Protein AF-A0A2M6ZL13-F1 (afdb_monomer_lite)

Structure (mmCIF, N/CA/C/O backbone):
data_AF-A0A2M6ZL13-F1
#
_entry.id   AF-A0A2M6ZL13-F1
#
loop_
_atom_site.group_PDB
_atom_site.id
_atom_site.type_symbol
_atom_site.label_atom_id
_atom_site.label_alt_id
_atom_site.label_comp_id
_atom_site.label_asym_id
_atom_site.label_entity_id
_atom_site.label_seq_id
_atom_site.pdbx_PDB_ins_code
_atom_site.Cartn_x
_atom_site.Cartn_y
_atom_site.Cartn_z
_atom_site.occupancy
_atom_site.B_iso_or_equiv
_atom_site.auth_seq_id
_atom_site.auth_comp_id
_atom_site.auth_asym_id
_atom_site.auth_atom_id
_atom_site.pdbx_PDB_model_num
ATOM 1 N N . MET A 1 1 ? 30.130 12.952 74.009 1.00 50.41 1 MET A N 1
ATOM 2 C CA . MET A 1 1 ? 29.323 13.673 73.001 1.00 50.41 1 MET A CA 1
ATOM 3 C C . MET A 1 1 ? 29.865 13.341 71.619 1.00 50.41 1 MET A C 1
ATOM 5 O O . MET A 1 1 ? 30.969 13.760 71.310 1.00 50.41 1 MET A O 1
ATOM 9 N N . ALA A 1 2 ? 29.122 12.581 70.816 1.00 42.94 2 ALA A N 1
ATOM 10 C CA . ALA A 1 2 ? 29.360 12.417 69.382 1.00 42.94 2 ALA A CA 1
ATOM 11 C C . ALA A 1 2 ? 27.993 12.227 68.709 1.00 42.94 2 ALA A C 1
ATOM 13 O O . ALA A 1 2 ? 27.117 11.566 69.259 1.00 42.94 2 ALA A O 1
ATOM 14 N N . ARG A 1 3 ? 27.794 12.952 67.609 1.00 40.53 3 ARG A N 1
ATOM 15 C CA . ARG A 1 3 ? 26.505 13.369 67.046 1.00 40.53 3 ARG A CA 1
ATOM 16 C C . ARG A 1 3 ? 25.865 12.271 66.191 1.00 40.53 3 ARG A C 1
ATOM 18 O O . ARG A 1 3 ? 26.500 11.772 65.270 1.00 40.53 3 ARG A O 1
ATOM 25 N N . THR A 1 4 ? 24.594 11.973 66.444 1.00 52.47 4 THR A N 1
ATOM 26 C CA . THR A 1 4 ? 23.738 11.182 65.549 1.00 52.47 4 THR A CA 1
ATOM 27 C C . THR A 1 4 ? 23.397 12.016 64.312 1.00 52.47 4 THR A C 1
ATOM 29 O O . THR A 1 4 ? 22.826 13.099 64.445 1.00 52.47 4 THR A O 1
ATOM 32 N N . LEU A 1 5 ? 23.747 11.541 63.113 1.00 44.72 5 LEU A N 1
ATOM 33 C CA . LEU A 1 5 ? 23.231 12.108 61.865 1.00 44.72 5 LEU A CA 1
ATOM 34 C C . LEU A 1 5 ? 21.818 11.572 61.612 1.00 44.72 5 LEU A C 1
ATOM 36 O O . LEU A 1 5 ? 21.616 10.362 61.550 1.00 44.72 5 LEU A O 1
ATOM 40 N N . PHE A 1 6 ? 20.859 12.475 61.424 1.00 43.59 6 PHE A N 1
ATOM 41 C CA . PHE A 1 6 ? 19.558 12.151 60.846 1.00 43.59 6 PHE A CA 1
ATOM 42 C C . PHE A 1 6 ? 19.648 12.326 59.329 1.00 43.59 6 PHE A C 1
ATOM 44 O O . PHE A 1 6 ? 19.858 13.436 58.843 1.00 43.59 6 PHE A O 1
ATOM 51 N N . ALA A 1 7 ? 19.497 11.236 58.578 1.00 41.25 7 ALA A N 1
ATOM 52 C CA . ALA A 1 7 ? 19.256 11.308 57.145 1.00 41.25 7 ALA A CA 1
ATOM 53 C C . ALA A 1 7 ? 17.763 11.593 56.923 1.00 41.25 7 ALA A C 1
ATOM 55 O O . ALA A 1 7 ? 16.914 10.751 57.211 1.00 41.25 7 ALA A O 1
ATOM 56 N N . VAL A 1 8 ? 17.438 12.789 56.434 1.00 44.62 8 VAL A N 1
ATOM 57 C CA . VAL A 1 8 ? 16.100 13.107 55.926 1.00 44.62 8 VAL A CA 1
ATOM 58 C C . VAL A 1 8 ? 16.032 12.574 54.498 1.00 44.62 8 VAL A C 1
ATOM 60 O O . VAL A 1 8 ? 16.587 13.171 53.580 1.00 44.62 8 VAL A O 1
ATOM 63 N N . ILE A 1 9 ? 15.388 11.422 54.311 1.00 49.88 9 ILE A N 1
ATOM 64 C CA . ILE A 1 9 ? 15.028 10.933 52.978 1.00 49.88 9 ILE A CA 1
ATOM 65 C C . ILE A 1 9 ? 13.807 11.740 52.536 1.00 49.88 9 ILE A C 1
ATOM 67 O O . ILE A 1 9 ? 12.693 11.516 53.008 1.00 49.88 9 ILE A O 1
ATOM 71 N N . LEU A 1 10 ? 14.027 12.714 51.654 1.00 37.94 10 LEU A N 1
ATOM 72 C CA . LEU A 1 10 ? 12.953 13.399 50.946 1.00 37.94 10 LEU A CA 1
ATOM 73 C C . LEU A 1 10 ? 12.356 12.412 49.934 1.00 37.94 10 LEU A C 1
ATOM 75 O O . LEU A 1 10 ? 12.868 12.250 48.828 1.00 37.94 10 LEU A O 1
ATOM 79 N N . LEU A 1 11 ? 11.293 11.716 50.335 1.00 43.41 11 LEU A N 1
ATOM 80 C CA . LEU A 1 11 ? 10.502 10.880 49.441 1.00 43.41 11 LEU A CA 1
ATOM 81 C C . LEU A 1 11 ? 9.658 11.810 48.557 1.00 43.41 11 LEU A C 1
ATOM 83 O O . LEU A 1 11 ? 8.560 12.216 48.935 1.00 43.41 11 LEU A O 1
ATOM 87 N N . VAL A 1 12 ? 10.185 12.201 47.395 1.00 50.81 12 VAL A N 1
ATOM 88 C CA . VAL A 1 12 ? 9.364 12.850 46.370 1.00 50.81 12 VAL A CA 1
ATOM 89 C C . VAL A 1 12 ? 8.404 11.783 45.852 1.00 50.81 12 VAL A C 1
ATOM 91 O O . VAL A 1 12 ? 8.786 10.921 45.063 1.00 50.81 12 VAL A O 1
ATOM 94 N N . LEU A 1 13 ? 7.161 11.817 46.336 1.00 46.19 13 LEU A N 1
ATOM 95 C CA . LEU A 1 13 ? 6.025 11.147 45.711 1.00 46.19 13 LEU A CA 1
ATOM 96 C C . LEU A 1 13 ? 5.806 11.805 44.345 1.00 46.19 13 LEU A C 1
ATOM 98 O O . LEU A 1 13 ? 4.939 12.659 44.177 1.00 46.19 13 LEU A O 1
ATOM 102 N N . LEU A 1 14 ? 6.625 11.430 43.363 1.00 53.84 14 LEU A N 1
ATOM 103 C CA . LEU A 1 14 ? 6.207 11.547 41.978 1.00 53.84 14 LEU A CA 1
ATOM 104 C C . LEU A 1 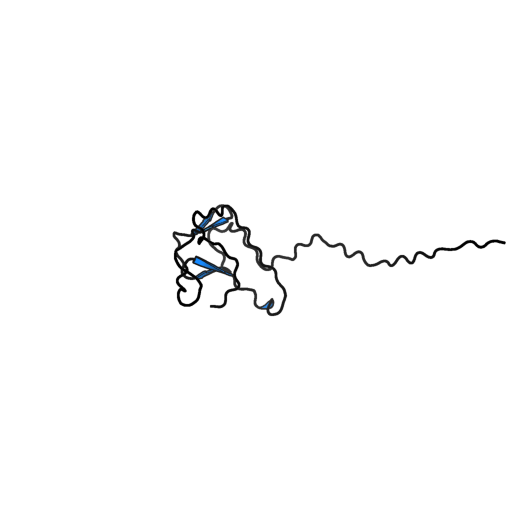14 ? 4.927 10.715 41.878 1.00 53.84 14 LEU A C 1
ATOM 106 O O . LEU A 1 14 ? 4.940 9.568 42.344 1.00 53.84 14 LEU A O 1
ATOM 110 N N . PRO A 1 15 ? 3.816 11.250 41.339 1.00 54.53 15 PRO A N 1
ATOM 111 C CA . PRO A 1 15 ? 2.718 10.387 40.963 1.00 54.53 15 PRO A CA 1
ATOM 112 C C . PRO A 1 15 ? 3.335 9.311 40.079 1.00 54.53 15 PRO A C 1
ATOM 114 O O . PRO A 1 15 ? 3.940 9.600 39.046 1.00 54.53 15 PRO A O 1
ATOM 117 N N . CYS A 1 16 ? 3.266 8.073 40.561 1.00 43.47 16 CYS A N 1
ATOM 118 C CA . CYS A 1 16 ? 3.478 6.906 39.744 1.00 43.47 16 CYS A CA 1
ATOM 119 C C . CYS A 1 16 ? 2.368 6.987 38.701 1.00 43.47 16 CYS A C 1
ATOM 121 O O . CYS A 1 16 ? 1.256 6.509 38.922 1.00 43.47 16 CYS A O 1
ATOM 123 N N . SER A 1 17 ? 2.629 7.699 37.606 1.00 60.03 17 SER A N 1
ATOM 124 C CA . SER A 1 17 ? 1.908 7.480 36.374 1.00 60.03 17 SER A CA 1
ATOM 125 C C . SER A 1 17 ? 2.195 6.027 36.074 1.00 60.03 17 SER A C 1
ATOM 127 O O . SER A 1 17 ? 3.274 5.678 35.598 1.00 60.03 17 SER A O 1
ATOM 129 N N . ALA A 1 18 ? 1.262 5.165 36.468 1.00 53.25 18 ALA A N 1
ATOM 130 C CA . ALA A 1 18 ? 1.172 3.854 35.890 1.00 53.25 18 ALA A CA 1
ATOM 131 C C . ALA A 1 18 ? 1.207 4.116 34.387 1.00 53.25 18 ALA A C 1
ATOM 133 O O . ALA A 1 18 ? 0.277 4.706 33.834 1.00 53.25 18 ALA A O 1
ATOM 134 N N . PHE A 1 19 ? 2.310 3.752 33.736 1.00 46.97 19 PHE A N 1
ATOM 135 C CA . PHE A 1 19 ? 2.243 3.446 32.328 1.00 46.97 19 PHE A CA 1
ATOM 136 C C . PHE A 1 19 ? 1.241 2.303 32.287 1.00 46.97 19 PHE A C 1
ATOM 138 O O . PHE A 1 19 ? 1.569 1.151 32.569 1.00 46.97 19 PHE A O 1
ATOM 145 N N . ALA A 1 20 ? -0.027 2.632 32.035 1.00 49.72 20 ALA A N 1
ATOM 146 C CA . ALA A 1 20 ? -0.897 1.666 31.419 1.00 49.72 20 ALA A CA 1
ATOM 147 C C . ALA A 1 20 ? -0.060 1.084 30.277 1.00 49.72 20 ALA A C 1
ATOM 149 O O . ALA A 1 20 ? 0.607 1.837 29.560 1.00 49.72 20 ALA A O 1
ATOM 150 N N . ASN A 1 21 ? -0.073 -0.234 30.108 1.00 47.91 21 ASN A N 1
ATOM 151 C CA . ASN A 1 21 ? 0.236 -0.832 28.814 1.00 47.91 21 ASN A CA 1
ATOM 152 C C . ASN A 1 21 ? -0.853 -0.361 27.832 1.00 47.91 21 ASN A C 1
ATOM 154 O O . ASN A 1 21 ? -1.700 -1.126 27.388 1.00 47.91 21 ASN A O 1
ATOM 158 N N . GLY A 1 22 ? -0.912 0.946 27.611 1.00 42.41 22 GLY A N 1
ATOM 159 C CA . GLY A 1 22 ? -1.805 1.643 26.733 1.00 42.41 22 GLY A CA 1
ATOM 160 C C . GLY A 1 22 ? -1.075 1.636 25.423 1.00 42.41 22 GLY A C 1
ATOM 161 O O . GLY A 1 22 ? -0.278 2.528 25.143 1.00 42.41 22 GLY A O 1
ATOM 162 N N . HIS A 1 23 ? -1.329 0.599 24.631 1.00 53.53 23 HIS A N 1
ATOM 163 C CA . HIS A 1 23 ? -1.266 0.800 23.198 1.00 53.53 23 HIS A CA 1
ATOM 164 C C . HIS A 1 23 ? -2.075 2.075 22.941 1.00 53.53 23 HIS A C 1
ATOM 166 O O . HIS A 1 23 ? -3.236 2.146 23.361 1.00 53.53 23 HIS A O 1
ATOM 172 N N . ALA A 1 24 ? -1.449 3.113 22.381 1.00 60.00 24 ALA A N 1
ATOM 173 C CA . ALA A 1 24 ? -2.207 4.271 21.938 1.00 60.00 24 ALA A CA 1
ATOM 174 C C . ALA A 1 24 ? -3.369 3.734 21.085 1.00 60.00 24 ALA A C 1
ATOM 176 O O . ALA A 1 24 ? -3.137 2.807 20.299 1.00 60.00 24 ALA A O 1
ATOM 177 N N . PRO A 1 25 ? -4.612 4.207 21.285 1.00 70.81 25 PRO A N 1
ATOM 178 C CA . PRO A 1 25 ? -5.729 3.733 20.485 1.00 70.81 25 PRO A CA 1
ATOM 179 C C . PRO A 1 25 ? -5.344 3.853 19.011 1.00 70.81 25 PRO A C 1
ATOM 181 O O . PRO A 1 25 ? -4.884 4.908 18.572 1.00 70.81 25 PRO A O 1
ATOM 184 N N . HIS A 1 26 ? -5.458 2.751 18.269 1.00 79.50 26 HIS A N 1
ATOM 185 C CA . HIS A 1 26 ? -5.181 2.776 16.843 1.00 79.50 26 HIS A CA 1
ATOM 186 C C . HIS A 1 26 ? -6.160 3.757 16.196 1.00 79.50 26 HIS A C 1
ATOM 188 O O . HIS A 1 26 ? -7.370 3.544 16.239 1.00 79.50 26 HIS A O 1
ATOM 194 N N . LEU A 1 27 ? -5.635 4.835 15.612 1.00 84.69 27 LEU A N 1
ATOM 195 C CA . LEU A 1 27 ? -6.432 5.818 14.868 1.00 84.69 27 LEU A CA 1
ATOM 196 C C . LEU A 1 27 ? -7.109 5.159 13.662 1.00 84.69 27 LEU A C 1
ATOM 198 O O . LEU A 1 27 ? -8.228 5.495 13.288 1.00 84.69 27 LEU A O 1
ATOM 202 N N . PHE A 1 28 ? -6.422 4.171 13.099 1.00 87.56 28 PHE A N 1
ATOM 203 C CA . PHE A 1 28 ? -6.932 3.249 12.111 1.00 87.56 28 PHE A CA 1
ATOM 204 C C . PHE A 1 28 ? -6.229 1.901 12.294 1.00 87.56 28 PHE A C 1
ATOM 206 O O . PHE A 1 28 ? -5.024 1.851 12.554 1.00 87.56 28 PHE A O 1
ATOM 213 N N . PHE A 1 29 ? -6.987 0.815 12.174 1.00 91.06 29 PHE A N 1
ATOM 214 C CA . PHE A 1 29 ? -6.480 -0.550 12.181 1.00 91.06 29 PHE A CA 1
ATOM 215 C C . PHE A 1 29 ? -7.336 -1.389 11.237 1.00 91.06 29 PHE A C 1
ATOM 217 O O . PHE A 1 29 ? -8.564 -1.318 11.297 1.00 91.06 29 PHE A O 1
ATOM 224 N N . ASP A 1 30 ? -6.683 -2.167 10.381 1.00 93.44 30 ASP A N 1
ATOM 225 C CA . ASP A 1 30 ? -7.333 -3.132 9.503 1.00 93.44 30 ASP A CA 1
ATOM 226 C C . ASP A 1 30 ? -6.622 -4.477 9.662 1.00 93.44 30 ASP A C 1
ATOM 228 O O . ASP A 1 30 ? -5.413 -4.583 9.442 1.00 93.44 30 ASP A O 1
ATOM 232 N N . ASP A 1 31 ? -7.372 -5.483 10.103 1.00 94.62 31 ASP A N 1
ATOM 233 C CA . ASP A 1 31 ? -6.917 -6.868 10.223 1.00 94.62 31 ASP A CA 1
ATOM 234 C C . ASP A 1 31 ? -7.268 -7.709 8.988 1.00 94.62 31 ASP A C 1
ATOM 236 O O . ASP A 1 31 ? -7.059 -8.921 8.991 1.00 94.62 31 ASP A O 1
ATOM 240 N N . PHE A 1 32 ? -7.805 -7.077 7.939 1.00 96.38 32 PHE A N 1
ATOM 241 C CA . PHE A 1 32 ? -8.193 -7.682 6.667 1.00 96.38 32 PHE A CA 1
ATOM 242 C C . PHE A 1 32 ? -9.158 -8.871 6.808 1.00 96.38 32 PHE A C 1
ATOM 244 O O . PHE A 1 32 ? -9.172 -9.773 5.968 1.00 96.38 32 PHE A O 1
ATOM 251 N N . THR A 1 33 ? -9.983 -8.892 7.862 1.00 95.56 33 THR A N 1
ATOM 252 C CA . THR A 1 33 ? -11.007 -9.936 8.077 1.00 95.56 33 THR A CA 1
ATOM 253 C C . THR A 1 33 ? -12.275 -9.730 7.241 1.00 95.56 33 THR A C 1
ATOM 255 O O . THR A 1 33 ? -13.107 -10.634 7.130 1.00 95.56 33 THR A O 1
ATOM 258 N N . GLY A 1 34 ? -12.435 -8.549 6.638 1.00 92.75 34 GLY A N 1
ATOM 259 C CA . GLY A 1 34 ? -13.551 -8.223 5.756 1.00 92.75 34 GLY A CA 1
ATOM 260 C C . GLY A 1 34 ? -13.508 -8.966 4.417 1.00 92.75 34 GLY A C 1
ATOM 261 O O . GLY A 1 34 ? -12.452 -9.324 3.908 1.00 92.75 34 GLY A O 1
ATOM 262 N N . ALA A 1 35 ? -14.679 -9.137 3.794 1.00 92.69 35 ALA A N 1
ATOM 263 C CA . ALA A 1 35 ? -14.797 -9.726 2.453 1.00 92.69 35 ALA A CA 1
ATOM 264 C C . ALA A 1 35 ? -14.270 -8.810 1.325 1.00 92.69 35 ALA A C 1
ATOM 266 O O . ALA A 1 35 ? -14.141 -9.240 0.181 1.00 92.69 35 ALA A O 1
ATOM 267 N N . ALA A 1 36 ? -14.010 -7.540 1.636 1.00 93.44 36 ALA A N 1
ATOM 268 C CA . ALA A 1 36 ? -13.450 -6.534 0.746 1.00 93.44 36 ALA A CA 1
ATOM 269 C C . ALA A 1 36 ? -12.679 -5.498 1.577 1.00 93.44 36 ALA A C 1
ATOM 271 O O . ALA A 1 36 ? -12.885 -5.401 2.790 1.00 93.44 36 ALA A O 1
ATOM 272 N N . LEU A 1 37 ? -11.817 -4.714 0.922 1.00 94.06 37 LEU A N 1
ATOM 273 C CA . LEU A 1 37 ? -11.152 -3.579 1.564 1.00 94.06 37 LEU A CA 1
ATOM 274 C C . LEU A 1 37 ? -12.195 -2.604 2.125 1.00 94.06 37 LEU A C 1
ATOM 276 O O . LEU A 1 37 ? -13.195 -2.298 1.469 1.00 94.06 37 LEU A O 1
ATOM 280 N N . GLY A 1 38 ? -11.955 -2.117 3.344 1.00 91.25 38 GLY A N 1
ATOM 281 C CA . GLY A 1 38 ? -12.807 -1.113 3.975 1.00 91.25 38 GLY A CA 1
ATOM 282 C C . GLY A 1 38 ? -12.825 0.216 3.209 1.00 91.25 38 GLY A C 1
ATOM 283 O O . GLY A 1 38 ? -11.930 0.514 2.424 1.00 91.25 38 GLY A O 1
ATOM 284 N N . GLN A 1 39 ? -13.822 1.060 3.492 1.00 91.81 39 GLN A N 1
ATOM 285 C CA . GLN A 1 39 ? -14.023 2.354 2.811 1.00 91.81 39 GLN A CA 1
ATOM 286 C C . GLN A 1 39 ? -12.864 3.351 2.991 1.00 91.81 39 GLN A C 1
ATOM 288 O O . GLN A 1 39 ? -12.785 4.337 2.267 1.00 91.81 39 GLN A O 1
ATOM 293 N N . ASN A 1 40 ? -11.969 3.099 3.949 1.00 90.75 40 ASN A N 1
ATOM 294 C CA . ASN A 1 40 ? -10.785 3.921 4.193 1.00 90.75 40 ASN A CA 1
ATOM 295 C C . ASN A 1 40 ? -9.653 3.655 3.189 1.00 90.75 40 ASN A C 1
ATOM 297 O O . ASN A 1 40 ? -8.693 4.424 3.144 1.00 90.75 40 ASN A O 1
ATOM 301 N N . TRP A 1 41 ? -9.756 2.583 2.397 1.00 94.75 41 TRP A N 1
ATOM 302 C CA . TRP A 1 41 ? -8.786 2.246 1.367 1.00 94.75 41 TRP A CA 1
ATOM 303 C C . TRP A 1 41 ? -9.199 2.789 0.006 1.00 94.75 41 TRP A C 1
ATOM 305 O O . TRP A 1 41 ? -10.351 2.691 -0.413 1.00 94.75 41 TRP A O 1
ATOM 315 N N . THR A 1 42 ? -8.218 3.290 -0.729 1.00 95.06 42 THR A N 1
ATOM 316 C CA . THR A 1 42 ? -8.307 3.548 -2.165 1.00 95.06 42 THR A CA 1
ATOM 317 C C . THR A 1 42 ? -7.221 2.740 -2.858 1.00 95.06 42 THR A C 1
ATOM 319 O O . THR A 1 42 ? -6.074 2.747 -2.422 1.00 95.06 42 THR A O 1
ATOM 322 N N . VAL A 1 43 ? -7.564 2.039 -3.937 1.00 94.75 43 VAL A N 1
ATOM 323 C CA . VAL A 1 43 ? -6.584 1.311 -4.755 1.00 94.75 43 VAL A CA 1
ATOM 324 C C . VAL A 1 43 ? -6.378 2.081 -6.049 1.00 94.75 43 VAL A C 1
ATOM 326 O O . VAL A 1 43 ? -7.302 2.213 -6.852 1.00 94.75 43 VAL A O 1
ATOM 329 N N . GLN A 1 44 ? -5.173 2.603 -6.255 1.00 93.12 44 GLN A N 1
ATOM 330 C CA . GLN A 1 44 ? -4.817 3.258 -7.510 1.00 93.12 44 GLN A CA 1
ATOM 331 C C . GLN A 1 44 ? -4.432 2.207 -8.548 1.00 93.12 44 GLN A C 1
ATOM 333 O O . GLN A 1 44 ? -3.627 1.317 -8.264 1.00 93.12 44 GLN A O 1
ATOM 338 N N . ARG A 1 45 ? -4.984 2.353 -9.760 1.00 93.31 45 ARG A N 1
ATOM 339 C CA . ARG A 1 45 ? -4.769 1.448 -10.907 1.00 93.31 45 ARG A CA 1
ATOM 340 C C . 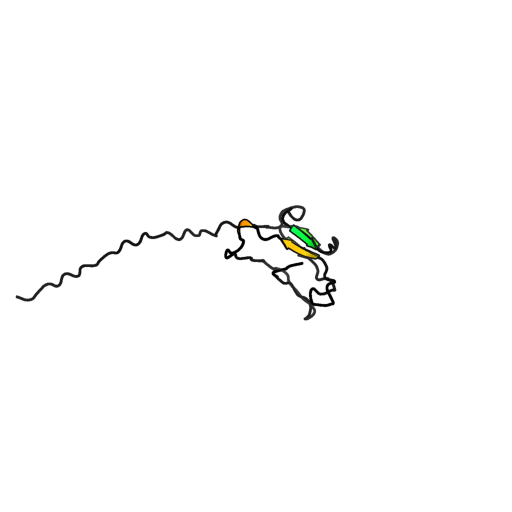ARG A 1 45 ? -5.009 -0.019 -10.521 1.00 93.31 45 ARG A C 1
ATOM 342 O O . ARG A 1 45 ? -4.075 -0.821 -10.554 1.00 93.31 45 ARG A O 1
ATOM 349 N N . PRO A 1 46 ? -6.243 -0.350 -10.102 1.00 95.12 46 PRO A N 1
ATOM 350 C CA . PRO A 1 46 ? -6.552 -1.678 -9.611 1.00 95.12 46 PRO A CA 1
ATOM 351 C C . PRO A 1 46 ? -6.488 -2.706 -10.744 1.00 95.12 46 PRO A C 1
ATOM 353 O O . PRO A 1 46 ? -7.145 -2.556 -11.775 1.00 95.12 46 PRO A O 1
ATOM 356 N N . ASP A 1 47 ? -5.756 -3.783 -10.504 1.00 95.81 47 ASP A N 1
ATOM 357 C CA . ASP A 1 47 ? -5.915 -5.066 -11.172 1.00 95.81 47 ASP A CA 1
ATOM 358 C C . ASP A 1 47 ? -6.473 -6.065 -10.142 1.00 95.81 47 ASP A C 1
ATOM 360 O O . ASP A 1 47 ? -5.732 -6.583 -9.304 1.00 95.81 47 ASP A O 1
ATOM 364 N N . PRO A 1 48 ? -7.791 -6.339 -10.162 1.00 93.81 48 PRO A N 1
ATOM 365 C CA . PRO A 1 48 ? -8.442 -7.177 -9.156 1.00 93.81 48 PRO A CA 1
ATOM 366 C C . PRO A 1 48 ? -8.026 -8.653 -9.224 1.00 93.81 48 PRO A C 1
ATOM 368 O O . PRO A 1 48 ? -8.395 -9.422 -8.342 1.00 93.81 48 PRO A O 1
ATOM 371 N N . ASN A 1 49 ? -7.281 -9.073 -10.253 1.00 96.00 49 ASN A N 1
ATOM 372 C CA . ASN A 1 49 ? -6.796 -10.452 -10.364 1.00 96.00 49 ASN A CA 1
ATOM 373 C C . ASN A 1 49 ? -5.464 -10.674 -9.639 1.00 96.00 49 ASN A C 1
ATOM 375 O O . ASN A 1 49 ? -5.043 -11.819 -9.474 1.00 96.00 49 ASN A O 1
ATOM 379 N N . SER A 1 50 ? -4.789 -9.601 -9.224 1.00 95.31 50 SER A N 1
ATOM 380 C CA . SER A 1 50 ? -3.460 -9.652 -8.609 1.00 95.31 50 SER A CA 1
ATOM 381 C C . SER A 1 50 ? -3.458 -9.324 -7.118 1.00 95.31 50 SER A C 1
ATOM 383 O O . SER A 1 50 ? -2.389 -9.312 -6.506 1.00 95.31 50 SER A O 1
ATOM 385 N N . TYR A 1 51 ? -4.629 -9.141 -6.502 1.00 95.88 51 TYR A N 1
ATOM 386 C CA . TYR A 1 51 ? -4.765 -9.123 -5.049 1.00 95.88 51 TYR A CA 1
ATOM 387 C C . TYR A 1 51 ? -6.065 -9.771 -4.571 1.00 95.88 51 TYR A C 1
ATOM 389 O O . TYR A 1 51 ? -7.067 -9.804 -5.281 1.00 95.88 51 TYR A O 1
ATOM 397 N N . ALA A 1 52 ? -6.046 -10.286 -3.346 1.00 95.56 52 ALA A N 1
ATOM 398 C CA . ALA A 1 52 ? -7.199 -10.902 -2.704 1.00 95.56 52 ALA A CA 1
ATOM 399 C C . ALA A 1 52 ? -7.172 -10.662 -1.192 1.00 95.56 52 ALA A C 1
ATOM 401 O O . ALA A 1 52 ? -6.101 -10.582 -0.588 1.00 95.56 52 ALA A O 1
ATOM 402 N N . LEU A 1 53 ? -8.358 -10.586 -0.585 1.00 96.44 53 LEU A N 1
ATOM 403 C CA . LEU A 1 53 ? -8.529 -10.607 0.865 1.00 96.44 53 LEU A CA 1
ATOM 404 C C . LEU A 1 53 ? -9.061 -11.973 1.273 1.00 96.44 53 LEU A C 1
ATOM 406 O O . LEU A 1 53 ? -10.087 -12.428 0.765 1.00 96.44 53 LEU A O 1
ATOM 410 N N . SER A 1 54 ? -8.341 -12.629 2.173 1.00 95.38 54 SER A N 1
ATOM 411 C CA . SER A 1 54 ? -8.682 -13.959 2.662 1.00 95.38 54 SER A CA 1
ATOM 412 C C . SER A 1 54 ? -7.996 -14.192 4.000 1.00 95.38 54 SER A C 1
ATOM 414 O O . SER A 1 54 ? -6.846 -13.803 4.172 1.00 95.38 54 SER A O 1
ATOM 416 N N . GLU A 1 55 ? -8.688 -14.848 4.935 1.00 93.25 55 GLU A N 1
ATOM 417 C CA . GLU A 1 55 ? -8.100 -15.331 6.197 1.00 93.25 55 GLU A CA 1
ATOM 418 C C . GLU A 1 55 ? -7.374 -14.250 7.031 1.00 93.25 55 GLU A C 1
ATOM 420 O O . GLU A 1 55 ? -6.407 -14.545 7.731 1.00 93.25 55 GLU A O 1
ATOM 425 N N . GLY A 1 56 ? -7.831 -12.992 6.983 1.00 95.81 56 GLY A N 1
ATOM 426 C CA . GLY A 1 56 ? -7.193 -11.892 7.720 1.00 95.81 56 GLY A CA 1
ATOM 427 C C . GLY A 1 56 ? -5.904 -11.374 7.073 1.00 95.81 56 GLY A C 1
ATOM 428 O O . GLY A 1 56 ? -5.034 -10.833 7.757 1.00 95.81 56 GLY A O 1
ATOM 429 N N . VAL A 1 57 ? -5.733 -11.583 5.763 1.00 96.12 57 VAL A N 1
ATOM 430 C CA . VAL A 1 57 ? -4.549 -11.155 5.012 1.00 96.12 57 VAL A CA 1
ATOM 431 C C . VAL A 1 57 ? -4.955 -10.549 3.669 1.00 96.12 57 VAL A C 1
ATOM 433 O O . VAL A 1 57 ? -5.681 -11.161 2.883 1.00 96.12 57 VAL A O 1
ATOM 436 N N . LEU A 1 58 ? -4.417 -9.364 3.367 1.00 96.50 58 LEU A N 1
ATOM 437 C CA . LEU A 1 58 ? -4.321 -8.858 1.999 1.00 96.50 58 LEU A CA 1
ATOM 438 C C . LEU A 1 58 ? -3.127 -9.532 1.314 1.00 96.50 58 LEU A C 1
ATOM 440 O O . LEU A 1 58 ? -1.971 -9.234 1.617 1.00 96.50 58 LEU A O 1
ATOM 444 N N . THR A 1 59 ? -3.405 -10.446 0.389 1.00 95.69 59 THR A N 1
ATOM 445 C CA . THR A 1 59 ? -2.381 -11.043 -0.475 1.00 95.69 59 THR A CA 1
ATOM 446 C C . THR A 1 59 ? -2.308 -10.241 -1.763 1.00 95.69 59 THR A C 1
ATOM 448 O O . THR A 1 59 ? -3.333 -10.037 -2.406 1.00 95.69 59 THR A O 1
ATOM 451 N N . THR A 1 60 ? -1.112 -9.814 -2.164 1.00 94.25 60 THR A N 1
ATOM 452 C CA . THR A 1 60 ? -0.884 -9.109 -3.432 1.00 94.25 60 THR A CA 1
ATOM 453 C C . THR A 1 60 ? 0.311 -9.698 -4.165 1.00 94.25 60 THR A C 1
ATOM 455 O O . THR A 1 60 ? 1.269 -10.166 -3.549 1.00 94.25 60 THR A O 1
ATOM 458 N N . GLN A 1 61 ? 0.255 -9.666 -5.490 1.00 92.56 61 GLN A N 1
ATOM 459 C CA . GLN A 1 61 ? 1.376 -9.996 -6.359 1.00 92.56 61 GLN A CA 1
ATOM 460 C C . GLN A 1 61 ? 2.131 -8.717 -6.722 1.00 92.56 61 GLN A C 1
ATOM 462 O O . GLN A 1 61 ? 1.527 -7.657 -6.889 1.00 92.56 61 GLN A O 1
ATOM 467 N N . THR A 1 62 ? 3.454 -8.809 -6.856 1.00 89.62 62 THR A N 1
ATOM 468 C CA . THR A 1 62 ? 4.240 -7.727 -7.458 1.00 89.62 62 THR A CA 1
ATOM 469 C C . THR A 1 62 ? 3.880 -7.627 -8.935 1.00 89.62 62 THR A C 1
ATOM 471 O O . THR A 1 62 ? 3.942 -8.623 -9.658 1.00 89.62 62 THR A O 1
ATOM 474 N N . LEU A 1 63 ? 3.523 -6.427 -9.381 1.00 90.62 63 LEU A N 1
ATOM 475 C CA . LEU A 1 63 ? 3.210 -6.136 -10.774 1.00 90.62 63 LEU A CA 1
ATOM 476 C C . LEU A 1 63 ? 4.388 -5.435 -11.463 1.00 90.62 63 LEU A C 1
ATOM 478 O O . LEU A 1 63 ? 5.192 -4.794 -10.785 1.00 90.62 63 LEU A O 1
ATOM 482 N N . PRO A 1 64 ? 4.503 -5.531 -12.799 1.00 89.25 64 PRO A N 1
ATOM 483 C CA . PRO A 1 64 ? 5.385 -4.655 -13.557 1.00 89.25 64 PRO A CA 1
ATOM 484 C C . PRO A 1 64 ? 5.018 -3.181 -13.348 1.00 89.25 64 PRO A C 1
ATOM 486 O O . PRO A 1 64 ? 3.849 -2.850 -13.149 1.00 89.25 64 PRO A O 1
ATOM 489 N N . GLY A 1 65 ? 6.016 -2.311 -13.468 1.00 89.06 65 GLY A N 1
ATOM 490 C CA . GLY A 1 65 ? 5.859 -0.861 -13.390 1.00 89.06 65 GLY A CA 1
ATOM 491 C C . GLY A 1 65 ? 6.673 -0.242 -12.261 1.00 89.06 65 GLY A C 1
ATOM 492 O O . GLY A 1 65 ? 7.320 -0.942 -11.482 1.00 89.06 65 GLY A O 1
ATOM 493 N N . ASP A 1 66 ? 6.657 1.085 -12.205 1.00 85.81 66 ASP A N 1
ATOM 494 C CA . ASP A 1 66 ? 7.394 1.875 -11.217 1.00 85.81 66 ASP A CA 1
ATOM 495 C C . ASP A 1 66 ? 6.538 3.063 -10.724 1.00 85.81 66 ASP A C 1
ATOM 497 O O . ASP A 1 66 ? 5.563 3.480 -11.361 1.00 85.81 66 ASP A O 1
ATOM 501 N N . THR A 1 67 ? 6.884 3.586 -9.550 1.00 83.75 67 THR A N 1
ATOM 502 C CA . THR A 1 67 ? 6.370 4.838 -8.970 1.00 83.75 67 THR A CA 1
ATOM 503 C C . THR A 1 67 ? 7.311 6.028 -9.226 1.00 83.75 67 THR A C 1
ATOM 505 O O . THR A 1 67 ? 7.008 7.156 -8.828 1.00 83.75 67 THR A O 1
ATOM 508 N N . TRP A 1 68 ? 8.453 5.808 -9.888 1.00 80.56 68 TRP A N 1
ATOM 509 C CA . TRP A 1 68 ? 9.543 6.771 -10.027 1.00 80.56 68 TRP A CA 1
ATOM 510 C C . TRP A 1 68 ? 9.576 7.550 -11.355 1.00 80.56 68 TRP A C 1
ATOM 512 O O . TRP A 1 68 ? 9.733 7.018 -12.456 1.00 80.56 68 TRP A O 1
ATOM 522 N N . LYS A 1 69 ? 9.608 8.884 -11.235 1.00 75.25 69 LYS A N 1
ATOM 523 C CA . LYS A 1 69 ? 9.826 9.846 -12.336 1.00 75.25 69 LYS A CA 1
ATOM 524 C C . LYS A 1 69 ? 8.902 9.605 -13.542 1.00 75.25 69 LYS A C 1
ATOM 526 O O . LYS A 1 69 ? 7.689 9.717 -13.418 1.00 75.25 69 LYS A O 1
ATOM 531 N N . SER A 1 70 ? 9.478 9.394 -14.729 1.00 77.25 70 SER A N 1
ATOM 532 C CA . SER A 1 70 ? 8.752 9.276 -15.995 1.00 77.25 70 SER A CA 1
ATOM 533 C C . SER A 1 70 ? 8.042 7.934 -16.145 1.00 77.25 70 SER A C 1
ATOM 535 O O . SER A 1 70 ? 7.132 7.836 -16.964 1.00 77.25 70 SER A O 1
ATOM 537 N N . ASN A 1 71 ? 8.434 6.930 -15.356 1.00 76.56 71 ASN A N 1
ATOM 538 C CA . ASN A 1 71 ? 7.764 5.641 -15.293 1.00 76.56 71 ASN A CA 1
ATOM 539 C C . ASN A 1 71 ? 6.897 5.651 -14.038 1.00 76.56 71 ASN A C 1
ATOM 541 O O . ASN A 1 71 ? 7.349 5.387 -12.932 1.00 76.56 71 ASN A O 1
ATOM 545 N N . ASN A 1 72 ? 5.654 6.070 -14.232 1.00 84.25 72 ASN A N 1
ATOM 546 C CA . ASN A 1 72 ? 4.638 6.121 -13.194 1.00 84.25 72 ASN A CA 1
ATOM 547 C C . ASN A 1 72 ? 3.480 5.229 -13.640 1.00 84.25 72 ASN A C 1
ATOM 549 O O . ASN A 1 72 ? 2.389 5.712 -13.953 1.00 84.25 72 ASN A O 1
ATOM 553 N N . ASP A 1 73 ? 3.780 3.947 -13.830 1.00 90.12 73 ASP A N 1
ATOM 554 C CA . ASP A 1 73 ? 2.925 2.910 -14.412 1.00 90.12 73 ASP A CA 1
ATOM 555 C C . ASP A 1 73 ? 2.651 1.735 -13.466 1.00 90.12 73 ASP A C 1
ATOM 557 O O . ASP A 1 73 ? 2.121 0.717 -13.902 1.00 90.12 73 ASP A O 1
ATOM 561 N N . TYR A 1 74 ? 2.929 1.9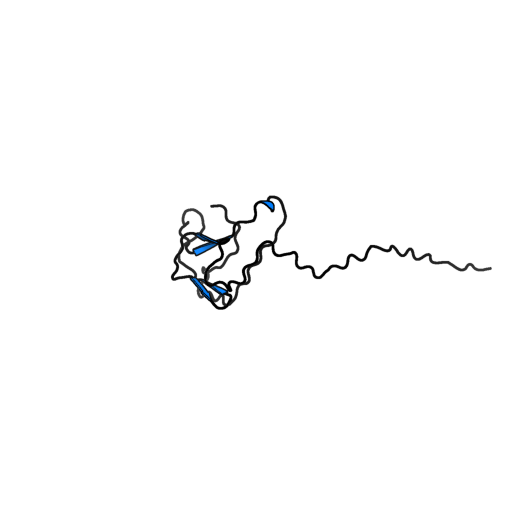19 -12.171 1.00 90.88 74 TYR A N 1
ATOM 562 C CA . TYR A 1 74 ? 2.599 0.978 -11.100 1.00 90.88 74 TYR A CA 1
ATOM 563 C C . TYR A 1 74 ? 1.152 0.452 -11.162 1.00 90.88 74 TYR A C 1
ATOM 565 O O . TYR A 1 74 ? 0.228 1.143 -11.602 1.00 90.88 74 TYR A O 1
ATOM 573 N N . GLY A 1 75 ? 0.940 -0.753 -10.633 1.00 92.31 75 GLY A N 1
ATOM 574 C CA . GLY A 1 75 ? -0.385 -1.319 -10.374 1.00 92.31 75 GLY A CA 1
ATOM 575 C C . GLY A 1 75 ? -0.607 -1.572 -8.883 1.00 92.31 75 GLY A C 1
ATOM 576 O O . GLY A 1 75 ? 0.351 -1.803 -8.148 1.00 92.31 75 GLY A O 1
ATOM 577 N N . ASN A 1 76 ? -1.870 -1.546 -8.450 1.00 94.00 76 ASN A N 1
ATOM 578 C CA . ASN A 1 76 ? -2.290 -1.866 -7.079 1.00 94.00 76 ASN A CA 1
ATOM 579 C C . ASN A 1 76 ? -1.563 -1.079 -5.975 1.00 94.00 76 ASN A C 1
ATOM 581 O O . ASN A 1 76 ? -1.109 -1.650 -4.984 1.00 94.00 76 ASN A O 1
ATOM 585 N N . LEU A 1 77 ? -1.478 0.248 -6.099 1.00 93.38 77 LEU A N 1
ATOM 586 C CA . LEU A 1 77 ? -1.028 1.065 -4.969 1.00 93.38 77 LEU A CA 1
ATOM 587 C C . LEU A 1 77 ? -2.189 1.238 -3.979 1.00 93.38 77 LEU A C 1
ATOM 589 O O . LEU A 1 77 ? -3.147 1.967 -4.252 1.00 93.38 77 LEU A O 1
ATOM 593 N N . PHE A 1 78 ? -2.097 0.558 -2.837 1.00 94.88 78 PHE A N 1
ATOM 594 C CA . PHE A 1 78 ? -3.065 0.632 -1.742 1.00 94.88 78 PHE A CA 1
ATOM 595 C C . PHE A 1 78 ? -2.797 1.866 -0.883 1.00 94.88 78 PHE A C 1
ATOM 597 O O . PHE A 1 78 ? -1.750 1.991 -0.249 1.00 94.88 78 PHE A O 1
ATOM 604 N N . GLN A 1 79 ? -3.755 2.780 -0.855 1.00 93.88 79 GLN A N 1
ATOM 605 C CA . GLN A 1 79 ? -3.671 4.036 -0.127 1.00 93.88 79 GLN A CA 1
ATOM 606 C C . GLN A 1 79 ? -4.690 4.043 0.999 1.00 93.88 79 GLN A C 1
ATOM 608 O O . GLN A 1 79 ? -5.849 3.689 0.791 1.00 93.88 79 GLN A O 1
ATOM 613 N N . PHE A 1 80 ? -4.269 4.513 2.166 1.00 91.12 80 PHE A N 1
ATOM 614 C CA . PHE A 1 80 ? -5.174 4.962 3.212 1.00 91.12 80 PHE A CA 1
ATOM 615 C C . PHE A 1 80 ? -4.945 6.460 3.406 1.00 91.12 80 PHE A C 1
ATOM 617 O O . PHE A 1 80 ? -3.806 6.931 3.357 1.00 91.12 80 PHE A O 1
ATOM 624 N N . GLN A 1 81 ? -6.021 7.217 3.596 1.00 88.06 81 GLN A N 1
ATOM 625 C CA . GLN A 1 81 ? -5.896 8.647 3.843 1.00 88.06 81 GLN A CA 1
ATOM 626 C C . GLN A 1 81 ? -5.526 8.877 5.306 1.00 88.06 81 GLN A C 1
ATOM 628 O O . GLN A 1 81 ? -6.211 8.387 6.205 1.00 88.06 81 GLN A O 1
ATOM 633 N N . ILE A 1 82 ? -4.465 9.648 5.547 1.00 86.75 82 ILE A N 1
ATOM 634 C CA . ILE A 1 82 ? -4.133 10.102 6.900 1.00 86.75 82 ILE A CA 1
ATOM 635 C C . ILE A 1 82 ? -5.275 11.017 7.372 1.00 86.75 82 ILE A C 1
ATOM 637 O O . ILE A 1 82 ? -5.590 11.987 6.671 1.00 86.75 82 ILE A O 1
ATOM 641 N N . PRO A 1 83 ? -5.912 10.733 8.524 1.00 84.75 83 PRO A N 1
ATOM 642 C CA . PRO A 1 83 ? -6.964 11.583 9.066 1.00 84.75 83 PRO A CA 1
ATOM 643 C C . PRO A 1 83 ? -6.514 13.046 9.193 1.00 84.75 83 PRO A C 1
ATOM 645 O O . PRO A 1 83 ? -5.424 13.341 9.682 1.00 84.75 83 PRO A O 1
ATOM 648 N N . GLY A 1 84 ? -7.345 13.976 8.713 1.00 85.06 84 GLY A N 1
ATOM 649 C CA . GLY A 1 84 ? -6.979 15.396 8.628 1.00 85.06 84 GLY A CA 1
ATOM 650 C C . GLY A 1 84 ? -6.797 16.077 9.987 1.00 85.06 84 GLY A C 1
ATOM 651 O O . GLY A 1 84 ? -6.087 17.075 10.086 1.00 85.06 84 GLY A O 1
ATOM 652 N N . ASP A 1 85 ? -7.390 15.525 11.042 1.00 86.56 85 ASP A N 1
ATOM 653 C CA . ASP A 1 85 ? -7.187 15.951 12.427 1.00 86.56 85 ASP A CA 1
ATOM 654 C C . ASP A 1 85 ? -5.765 15.666 12.941 1.00 86.56 85 ASP A C 1
ATOM 656 O O . ASP A 1 85 ? -5.346 16.291 13.912 1.00 86.56 85 ASP A O 1
ATOM 660 N N . LEU A 1 86 ? -4.985 14.818 12.260 1.00 86.25 86 LEU A N 1
ATOM 661 C CA . LEU A 1 86 ? -3.570 14.559 12.558 1.00 86.25 86 LEU A CA 1
ATOM 662 C C . LEU A 1 86 ? -2.603 15.520 11.858 1.00 86.25 86 LEU A C 1
ATOM 664 O O . LEU A 1 86 ? -1.388 15.372 11.992 1.00 86.25 86 LEU A O 1
ATOM 668 N N . ALA A 1 87 ? -3.097 16.501 11.099 1.00 85.50 87 ALA A N 1
ATOM 669 C CA . ALA A 1 87 ? -2.235 17.455 10.413 1.00 85.50 87 ALA A CA 1
ATOM 670 C C . ALA A 1 87 ? -1.312 18.190 11.406 1.00 85.50 87 ALA A C 1
ATOM 672 O O . ALA A 1 87 ? -1.771 18.852 12.336 1.00 85.50 87 ALA A O 1
ATOM 673 N N . GLY A 1 88 ? 0.002 18.077 11.191 1.00 85.25 88 GLY A N 1
ATOM 674 C CA . GLY A 1 88 ? 1.019 18.677 12.061 1.00 85.25 88 GLY A CA 1
ATOM 675 C C . GLY A 1 88 ? 1.261 17.936 13.382 1.00 85.25 88 GLY A C 1
ATOM 676 O O . GLY A 1 88 ? 1.977 18.465 14.229 1.00 85.25 88 GLY A O 1
ATOM 677 N N . GLN A 1 89 ? 0.688 16.743 13.562 1.00 88.56 89 GLN A N 1
ATOM 678 C CA . GLN A 1 89 ? 0.939 15.870 14.708 1.00 88.56 89 GLN A CA 1
ATOM 679 C C . GLN A 1 89 ? 1.865 14.710 14.324 1.00 88.56 89 GLN A C 1
ATOM 681 O O . GLN A 1 89 ? 1.907 14.287 13.168 1.00 88.56 89 GLN A O 1
ATOM 686 N N . ASP A 1 90 ? 2.567 14.163 15.315 1.00 89.44 90 ASP A N 1
ATOM 687 C CA . ASP A 1 90 ? 3.339 12.936 15.144 1.00 89.44 90 ASP A CA 1
ATOM 688 C C . ASP A 1 90 ? 2.402 11.723 15.137 1.00 89.44 90 ASP A C 1
ATOM 690 O O . ASP A 1 90 ? 1.514 11.589 15.982 1.00 89.44 90 ASP A O 1
ATOM 694 N N . PHE A 1 91 ? 2.623 10.803 14.202 1.00 87.06 91 PHE A N 1
ATOM 695 C CA . PHE A 1 91 ? 1.899 9.539 14.126 1.00 87.06 91 PHE A CA 1
ATOM 696 C C . PHE A 1 91 ? 2.839 8.406 13.718 1.00 87.06 91 PHE A C 1
ATOM 698 O O . PHE A 1 91 ? 3.925 8.623 13.181 1.00 87.06 91 PHE A O 1
ATOM 705 N N . MET A 1 92 ? 2.406 7.174 13.974 1.00 89.50 92 MET A N 1
ATOM 706 C CA . MET A 1 92 ? 3.127 5.966 13.594 1.00 89.50 92 MET A CA 1
ATOM 707 C C . MET A 1 92 ? 2.255 5.129 12.668 1.00 89.50 92 MET A C 1
ATOM 709 O O . MET A 1 92 ? 1.080 4.898 12.949 1.00 89.50 92 MET A O 1
ATOM 713 N N . VAL A 1 93 ? 2.859 4.643 11.588 1.00 91.19 93 VAL A N 1
ATOM 714 C CA . VAL A 1 93 ? 2.248 3.671 10.683 1.00 91.19 93 VAL A CA 1
ATOM 715 C C . VAL A 1 93 ? 3.075 2.403 10.748 1.00 91.19 93 VAL A C 1
ATOM 717 O O . VAL A 1 93 ? 4.302 2.443 10.672 1.00 91.19 93 VAL A O 1
ATOM 720 N N . THR A 1 94 ? 2.403 1.271 10.895 1.00 92.62 94 THR A N 1
ATOM 721 C CA . THR A 1 94 ? 3.046 -0.039 10.947 1.00 92.62 94 THR A CA 1
ATOM 722 C C . THR A 1 94 ? 2.353 -0.969 9.975 1.00 92.62 94 THR A C 1
ATOM 724 O O . THR A 1 94 ? 1.126 -1.039 9.961 1.00 92.62 94 THR A O 1
ATOM 727 N N . LEU A 1 95 ? 3.144 -1.710 9.206 1.00 93.44 95 LEU A N 1
ATOM 728 C CA . LEU A 1 95 ? 2.677 -2.752 8.304 1.00 93.44 95 LEU A CA 1
ATOM 729 C C . LEU A 1 95 ? 3.304 -4.072 8.743 1.00 93.44 95 LEU A C 1
ATOM 731 O O . LEU A 1 95 ? 4.520 -4.161 8.918 1.00 93.44 95 LEU A O 1
ATOM 735 N N . LYS A 1 96 ? 2.480 -5.107 8.906 1.00 94.81 96 LYS A N 1
ATOM 736 C CA . LYS A 1 96 ? 2.971 -6.470 9.090 1.00 94.81 96 LYS A CA 1
ATOM 737 C C . LYS A 1 96 ? 3.049 -7.141 7.726 1.00 94.81 96 LYS A C 1
ATOM 739 O O . LYS A 1 96 ? 2.024 -7.375 7.098 1.00 94.81 96 LYS A O 1
ATOM 744 N N . VAL A 1 97 ? 4.262 -7.477 7.303 1.00 94.69 97 VAL A N 1
ATOM 745 C CA . VAL A 1 97 ? 4.507 -8.242 6.079 1.00 94.69 97 VAL A CA 1
ATOM 746 C C . VAL A 1 97 ? 4.845 -9.678 6.456 1.00 94.69 97 VAL A C 1
ATOM 748 O O . VAL A 1 97 ? 5.684 -9.930 7.321 1.00 94.69 97 VAL A O 1
ATOM 751 N N . SER A 1 98 ? 4.189 -10.627 5.801 1.00 93.88 98 SER A N 1
ATOM 752 C CA . SER A 1 98 ? 4.479 -12.056 5.906 1.00 93.88 98 SER A CA 1
ATOM 753 C C . SER A 1 98 ? 4.575 -12.664 4.516 1.00 93.88 98 SER A C 1
ATOM 755 O O . SER A 1 98 ? 4.023 -12.126 3.562 1.00 93.88 98 SER A O 1
ATOM 757 N N . ASN A 1 99 ? 5.272 -13.795 4.409 1.00 91.50 99 ASN A N 1
ATOM 758 C CA . ASN A 1 99 ? 5.376 -14.575 3.173 1.00 91.50 99 ASN A CA 1
ATOM 759 C C . ASN A 1 99 ? 5.925 -13.776 1.971 1.00 91.50 99 ASN A C 1
ATOM 761 O O . ASN A 1 99 ? 5.656 -14.118 0.822 1.00 91.50 99 ASN A O 1
ATOM 765 N N . PHE A 1 100 ? 6.729 -12.740 2.228 1.00 91.56 100 PHE A N 1
ATOM 766 C CA . PHE A 1 100 ? 7.470 -12.037 1.187 1.00 91.56 100 PHE A CA 1
ATOM 767 C C . PHE A 1 100 ? 8.646 -12.903 0.725 1.00 91.56 100 PHE A C 1
ATOM 769 O O . PHE A 1 100 ? 9.573 -13.161 1.491 1.00 91.56 100 PHE A O 1
ATOM 776 N N . ASN A 1 101 ? 8.575 -13.387 -0.515 1.00 91.56 101 ASN A N 1
ATOM 777 C CA . ASN A 1 101 ? 9.554 -14.297 -1.108 1.00 91.56 101 ASN A CA 1
ATOM 778 C C . ASN A 1 101 ? 9.936 -13.823 -2.524 1.00 91.56 101 ASN A C 1
ATOM 780 O O . ASN A 1 101 ? 9.500 -14.429 -3.508 1.00 91.56 101 ASN A O 1
ATOM 784 N N . PRO A 1 102 ? 10.677 -12.706 -2.649 1.00 90.19 102 PRO A N 1
ATOM 785 C CA . PRO A 1 102 ? 11.128 -12.219 -3.944 1.00 90.19 102 PRO A CA 1
ATOM 786 C C . PRO A 1 102 ? 12.095 -13.227 -4.576 1.00 90.19 102 PRO A C 1
ATOM 788 O O . PRO A 1 102 ? 12.943 -13.819 -3.913 1.00 90.19 102 PRO A O 1
ATOM 791 N N . THR A 1 103 ? 11.963 -13.414 -5.883 1.00 93.94 103 THR A N 1
ATOM 792 C CA . THR A 1 103 ? 12.838 -14.271 -6.702 1.00 93.94 103 THR A CA 1
ATOM 793 C C . THR A 1 103 ? 13.836 -13.464 -7.528 1.00 93.94 103 THR A C 1
ATOM 795 O O . THR A 1 103 ? 14.724 -14.040 -8.151 1.00 93.94 103 THR A O 1
ATOM 798 N N . GLN A 1 104 ? 13.671 -12.139 -7.559 1.00 91.88 104 GLN A N 1
ATOM 799 C CA . GLN A 1 104 ? 14.504 -11.197 -8.300 1.00 91.88 104 GLN A CA 1
ATOM 800 C C . GLN A 1 104 ? 14.740 -9.950 -7.445 1.00 91.88 104 GLN A C 1
ATOM 802 O O . GLN A 1 104 ? 13.857 -9.542 -6.690 1.00 91.88 104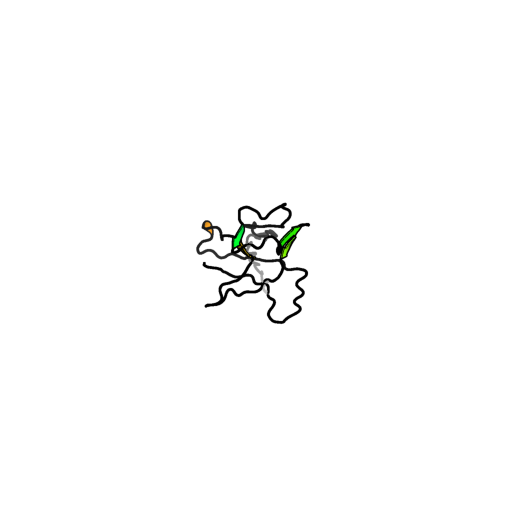 GLN A O 1
ATOM 807 N N . ASP A 1 105 ? 15.902 -9.320 -7.605 1.00 90.69 105 ASP A N 1
ATOM 808 C CA . ASP A 1 105 ? 16.372 -8.238 -6.725 1.00 90.69 105 ASP A CA 1
ATOM 809 C C . ASP A 1 105 ? 15.567 -6.933 -6.839 1.00 90.69 105 ASP A C 1
ATOM 811 O O . ASP A 1 105 ? 15.684 -6.059 -5.986 1.00 90.69 105 ASP A O 1
ATOM 815 N N . PHE A 1 106 ? 14.751 -6.787 -7.885 1.00 85.88 106 PHE A N 1
ATOM 816 C CA . PHE A 1 106 ? 13.904 -5.609 -8.096 1.00 85.88 106 PHE A CA 1
ATOM 817 C C . PHE A 1 106 ? 12.480 -5.771 -7.546 1.00 85.88 106 PHE A C 1
ATOM 819 O O . PHE A 1 106 ? 11.679 -4.844 -7.639 1.00 85.88 106 PHE A O 1
ATOM 826 N N . GLN A 1 107 ? 12.116 -6.948 -7.024 1.00 90.56 107 GLN A N 1
ATOM 827 C CA . GLN A 1 107 ? 10.800 -7.143 -6.421 1.00 90.56 107 GLN A CA 1
ATOM 828 C C . GLN A 1 107 ? 10.800 -6.546 -5.015 1.00 90.56 107 GLN A C 1
ATOM 8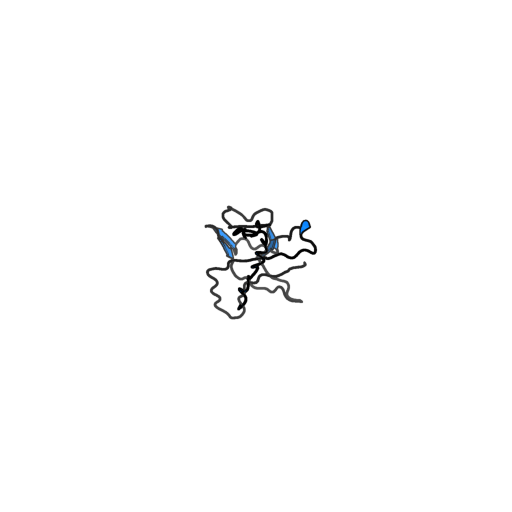30 O O . GLN A 1 107 ? 11.585 -6.956 -4.163 1.00 90.56 107 GLN A O 1
ATOM 835 N N . GLN A 1 108 ? 9.893 -5.605 -4.769 1.00 89.56 108 GLN A N 1
ATOM 836 C CA . GLN A 1 108 ? 9.834 -4.855 -3.519 1.00 89.56 108 GLN A CA 1
ATOM 837 C C . GLN A 1 108 ? 8.408 -4.742 -2.976 1.00 89.56 108 GLN A C 1
ATOM 839 O O . GLN A 1 108 ? 7.422 -4.905 -3.700 1.00 89.56 108 GLN A O 1
ATOM 8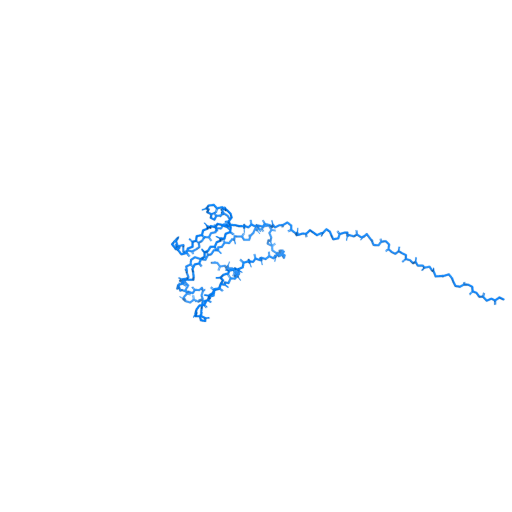44 N N . ILE A 1 109 ? 8.331 -4.476 -1.675 1.00 90.00 109 ILE A N 1
ATOM 845 C CA . ILE A 1 109 ? 7.135 -4.046 -0.959 1.00 90.00 109 ILE A CA 1
ATOM 846 C C . ILE A 1 109 ? 7.546 -2.876 -0.074 1.00 90.00 109 ILE A C 1
ATOM 848 O O . ILE A 1 109 ? 8.488 -2.993 0.709 1.00 90.00 109 ILE A O 1
ATOM 852 N N . ASP A 1 110 ? 6.833 -1.761 -0.192 1.00 88.75 110 ASP A N 1
ATOM 853 C CA . ASP A 1 110 ? 7.205 -0.516 0.469 1.00 88.75 110 ASP A CA 1
ATOM 854 C C . ASP A 1 110 ? 6.034 0.062 1.259 1.00 88.75 110 ASP A C 1
ATOM 856 O O . ASP A 1 110 ? 4.874 -0.016 0.851 1.00 88.75 110 ASP A O 1
ATOM 860 N N . LEU A 1 111 ? 6.358 0.703 2.382 1.00 92.12 111 LEU A N 1
ATOM 861 C CA . LEU A 1 111 ? 5.472 1.640 3.060 1.00 92.12 111 LEU A CA 1
ATOM 862 C C . LEU A 1 111 ? 5.953 3.051 2.723 1.00 92.12 111 LEU A C 1
ATOM 864 O O . LEU A 1 111 ? 7.044 3.449 3.128 1.00 92.12 111 LEU A O 1
ATOM 868 N N . MET A 1 112 ? 5.149 3.799 1.973 1.00 88.81 112 MET A N 1
ATOM 869 C CA . MET A 1 112 ? 5.544 5.099 1.432 1.00 88.81 112 MET A CA 1
ATOM 870 C C . MET A 1 112 ? 4.549 6.185 1.825 1.00 88.81 112 MET A C 1
ATOM 872 O O . MET A 1 112 ? 3.337 5.983 1.768 1.00 88.81 112 MET A O 1
ATOM 876 N N . ALA A 1 113 ? 5.065 7.369 2.154 1.00 87.81 113 ALA A N 1
ATOM 877 C CA . ALA A 1 113 ? 4.262 8.582 2.116 1.00 87.81 113 ALA A CA 1
ATOM 878 C C . ALA A 1 113 ? 4.069 8.975 0.646 1.00 87.81 113 ALA A C 1
ATOM 880 O O . ALA A 1 113 ? 5.046 9.150 -0.083 1.00 87.81 113 ALA A O 1
ATOM 881 N N . TYR A 1 114 ? 2.819 9.094 0.210 1.00 81.81 114 TYR A N 1
ATOM 882 C CA . TYR A 1 114 ? 2.484 9.368 -1.182 1.00 81.81 114 TYR A CA 1
ATOM 883 C C . TYR A 1 114 ? 1.660 10.649 -1.294 1.00 81.81 114 TYR A C 1
ATOM 885 O O . TYR A 1 114 ? 0.646 10.801 -0.616 1.00 81.81 114 TYR A O 1
ATOM 893 N N . SER A 1 115 ? 2.090 11.547 -2.178 1.00 73.94 115 SER A N 1
ATOM 894 C CA . SER A 1 115 ? 1.290 12.671 -2.662 1.00 73.94 115 SER A CA 1
ATOM 895 C C . SER A 1 115 ? 1.142 12.487 -4.165 1.00 73.94 115 SER A C 1
ATOM 897 O O . SER A 1 115 ? 2.141 12.539 -4.884 1.00 73.94 115 SER A O 1
ATOM 899 N N . GLY A 1 116 ? -0.085 12.204 -4.604 1.00 62.94 116 GLY A N 1
ATOM 900 C CA . GLY A 1 116 ? -0.452 12.152 -6.021 1.00 62.94 116 GLY A CA 1
ATOM 901 C C . GLY A 1 116 ? -0.608 13.533 -6.636 1.00 62.94 116 GLY A C 1
ATOM 902 O O . GLY A 1 116 ? -0.749 14.509 -5.862 1.00 62.94 116 GLY A O 1
#

pLDDT: mean 81.28, std 17.98, range [37.94, 96.5]

Foldseek 3Di:
DDDDDDDDDPPPPPPPPPPPVDPPPPPDDQQLPDQDDDPQKDWDAEDPVQWGRDDSDIHGDADDWDVDDPTNPGGGDIDGDDPPVCVPHDDDDDDDDDPDDDPDPPRDDDDDDDDD

Secondary structure (DSSP, 8-state):
--PPP-----------------PPPPSS---S-SSS--TTEEEES--TTSEEEETTEEEEPPPS--SSTT------EEEEPPPGGGTTS---------S---SSTT----------

Radius of gyration: 24.93 Å; chains: 1; bounding box: 44×34×89 Å

Sequence (116 aa):
MARTLFAVILLVLLPCSAFANGHAPHLFFDDFTGAALGQNWTVQRPDPNSYALSEGVLTTQTLPGDTWKSNNDYGNLFQFQIPGDLAGQDFMVTLKVSNFNPTQDFQQIDLMAYSG